Protein AF-A0A9E6MXX0-F1 (afdb_monomer_lite)

Foldseek 3Di:
DPPDQWDADVPQLAIEGEDEDDPDPVVVVVVQVVQVVQQVVQDADPPSRRTYHYDYD

Secondary structure (DSSP, 8-state):
----SEEEETTTTEEEEEEPPPS-HHHHHHHHHHHHHHHHTT-B-TTT-PEEEEEE-

Organism: NCBI:txid416213

Structure (mmCIF, N/CA/C/O backbone):
data_AF-A0A9E6MXX0-F1
#
_entry.id   AF-A0A9E6MXX0-F1
#
loop_
_atom_site.group_PDB
_atom_site.id
_atom_site.type_symbol
_atom_site.label_atom_id
_atom_site.label_alt_id
_atom_site.label_comp_id
_atom_site.label_asym_id
_atom_site.label_entity_id
_atom_site.label_seq_id
_atom_site.pdbx_PDB_ins_code
_atom_site.Cartn_x
_atom_site.Cartn_y
_atom_site.Cartn_z
_atom_site.occupancy
_atom_site.B_iso_or_equiv
_atom_site.auth_seq_id
_atom_site.auth_comp_id
_atom_site.auth_asym_id
_atom_site.auth_atom_id
_atom_site.pdbx_PDB_model_num
ATOM 1 N N . MET A 1 1 ? 16.570 15.231 6.829 1.00 41.00 1 MET A N 1
ATOM 2 C CA . MET A 1 1 ? 15.228 14.964 7.383 1.00 41.00 1 MET A CA 1
ATOM 3 C C . MET A 1 1 ? 14.803 13.601 6.863 1.00 41.00 1 MET A C 1
ATOM 5 O O . MET A 1 1 ? 14.315 13.524 5.746 1.00 41.00 1 MET A O 1
ATOM 9 N N . SER A 1 2 ? 15.109 12.525 7.591 1.00 43.50 2 SER A N 1
ATOM 10 C CA . SER A 1 2 ? 14.631 11.184 7.231 1.00 43.50 2 SER A CA 1
ATOM 11 C C . SER A 1 2 ? 13.175 11.114 7.685 1.00 43.50 2 SER A C 1
ATOM 13 O O . SER A 1 2 ? 12.916 10.906 8.866 1.00 43.50 2 SER A O 1
ATOM 15 N N . SER A 1 3 ? 12.240 11.451 6.791 1.00 52.84 3 SER A N 1
ATOM 16 C CA . SER A 1 3 ? 10.812 11.163 6.991 1.00 52.84 3 SER A CA 1
ATOM 17 C C . SER A 1 3 ? 10.722 9.664 7.271 1.00 52.84 3 SER A C 1
ATOM 19 O O . SER A 1 3 ? 11.330 8.887 6.539 1.00 52.84 3 SER A O 1
ATOM 21 N N . GLY A 1 4 ? 10.112 9.280 8.394 1.00 61.28 4 GLY A N 1
ATOM 22 C CA . GLY A 1 4 ? 10.057 7.878 8.794 1.00 61.28 4 GLY A CA 1
ATOM 23 C C . GLY A 1 4 ? 9.429 7.043 7.682 1.00 61.28 4 GLY A C 1
ATOM 24 O O . GLY A 1 4 ? 8.442 7.462 7.081 1.00 61.28 4 GLY A O 1
ATOM 25 N N . ASP A 1 5 ? 9.987 5.862 7.420 1.00 75.88 5 ASP A N 1
ATOM 26 C CA . ASP A 1 5 ? 9.463 4.929 6.413 1.00 75.88 5 ASP A CA 1
ATOM 27 C C . ASP A 1 5 ? 8.029 4.467 6.725 1.00 75.88 5 ASP A C 1
ATOM 29 O O . ASP A 1 5 ? 7.366 3.849 5.896 1.00 75.88 5 ASP A O 1
ATOM 33 N N . ILE A 1 6 ? 7.537 4.767 7.929 1.00 81.38 6 ILE A N 1
ATOM 34 C CA . ILE A 1 6 ? 6.216 4.408 8.416 1.00 81.38 6 ILE A CA 1
ATOM 35 C C . ILE A 1 6 ? 5.499 5.684 8.855 1.00 81.38 6 ILE A C 1
ATOM 37 O O . ILE A 1 6 ? 5.913 6.348 9.806 1.00 81.38 6 ILE A O 1
ATOM 41 N N . GLU A 1 7 ? 4.407 6.007 8.169 1.00 84.94 7 GLU A N 1
ATOM 42 C CA . GLU A 1 7 ? 3.562 7.165 8.454 1.00 84.94 7 GLU A CA 1
ATOM 43 C C . GLU A 1 7 ? 2.148 6.702 8.829 1.00 84.94 7 GLU A C 1
ATOM 45 O O . GLU A 1 7 ? 1.417 6.209 7.961 1.00 84.94 7 GLU A O 1
ATOM 50 N N . PRO A 1 8 ? 1.748 6.821 10.108 1.00 84.94 8 PRO A N 1
ATOM 51 C CA . PRO A 1 8 ? 0.372 6.575 10.514 1.00 84.94 8 PRO A CA 1
ATOM 52 C C . PRO A 1 8 ? -0.542 7.716 10.049 1.00 84.94 8 PRO A C 1
ATOM 54 O O . PRO A 1 8 ? -0.174 8.889 10.088 1.00 84.94 8 PRO A O 1
ATOM 57 N N . ASP A 1 9 ? -1.749 7.357 9.629 1.00 86.75 9 ASP A N 1
ATOM 58 C CA . ASP A 1 9 ? -2.870 8.257 9.383 1.00 86.75 9 ASP A CA 1
ATOM 59 C C . ASP A 1 9 ? -4.025 7.814 10.281 1.00 86.75 9 ASP A C 1
ATOM 61 O O . ASP A 1 9 ? -4.781 6.892 9.955 1.00 86.75 9 ASP A O 1
ATOM 65 N N . ASP A 1 10 ? -4.132 8.468 11.435 1.00 83.44 10 ASP A N 1
ATOM 66 C CA . ASP A 1 10 ? -5.137 8.155 12.450 1.00 83.44 10 ASP A CA 1
ATOM 67 C C . ASP A 1 10 ? -6.560 8.487 11.975 1.00 83.44 10 ASP A C 1
ATOM 69 O O . ASP A 1 10 ? -7.515 7.834 12.390 1.00 83.44 10 ASP A O 1
ATOM 73 N N . ALA A 1 11 ? -6.718 9.465 11.076 1.00 83.69 11 ALA A N 1
ATOM 74 C CA . ALA A 1 11 ? -8.024 9.861 10.553 1.00 83.69 11 ALA A CA 1
ATOM 75 C C . ALA A 1 11 ? -8.566 8.834 9.551 1.00 83.69 11 ALA A C 1
ATOM 77 O O . ALA A 1 11 ? -9.760 8.537 9.548 1.00 83.69 11 ALA A O 1
ATOM 78 N N . ALA A 1 12 ? -7.689 8.274 8.716 1.00 84.88 12 ALA A N 1
ATOM 79 C CA . ALA A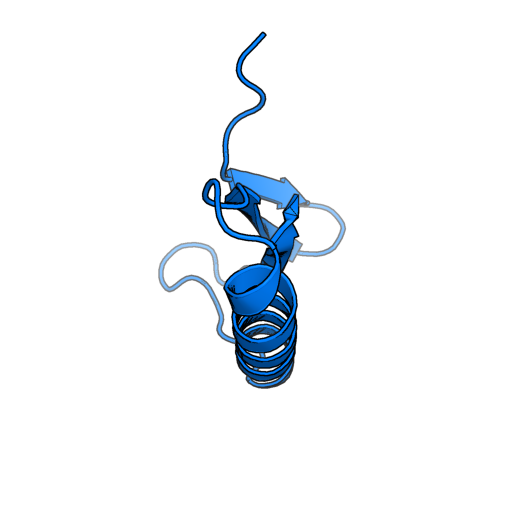 1 12 ? -8.034 7.205 7.784 1.00 84.88 12 ALA A CA 1
ATOM 80 C C . ALA A 1 12 ? -7.893 5.796 8.394 1.00 84.88 12 ALA A C 1
ATOM 82 O O . ALA A 1 12 ? -8.239 4.812 7.737 1.00 84.88 12 ALA A O 1
ATOM 83 N N . GLN A 1 13 ? -7.377 5.689 9.624 1.00 88.00 13 GLN A N 1
ATOM 84 C CA . GLN A 1 13 ? -6.996 4.437 10.282 1.00 88.00 13 GLN A CA 1
ATOM 85 C C . GLN A 1 13 ? -6.069 3.583 9.397 1.00 88.00 13 GLN A C 1
ATOM 87 O O . GLN A 1 13 ? -6.243 2.368 9.249 1.00 88.00 13 GLN A O 1
ATOM 92 N N . THR A 1 14 ? -5.089 4.231 8.764 1.00 89.94 14 THR A N 1
ATOM 93 C CA . THR A 1 14 ? -4.134 3.570 7.867 1.00 89.94 14 THR A CA 1
ATOM 94 C C . THR A 1 14 ? -2.693 3.776 8.305 1.00 89.94 14 THR A C 1
ATOM 96 O O . THR A 1 14 ? -2.369 4.714 9.022 1.00 89.94 14 THR A O 1
ATOM 99 N N . LEU A 1 15 ? -1.818 2.865 7.893 1.00 89.94 15 LEU A N 1
ATOM 100 C CA . LEU A 1 15 ? -0.389 2.893 8.163 1.00 89.94 15 LEU A CA 1
ATOM 101 C C . LEU A 1 15 ? 0.344 2.822 6.825 1.00 89.94 15 LEU A C 1
ATOM 103 O O . LEU A 1 15 ? 0.379 1.768 6.188 1.00 89.94 15 LEU A O 1
ATOM 107 N N . THR A 1 16 ? 0.891 3.946 6.369 1.00 90.62 16 THR A N 1
ATOM 108 C CA . THR A 1 16 ? 1.617 4.002 5.098 1.00 90.62 16 THR A CA 1
ATOM 109 C C . THR A 1 16 ? 3.054 3.543 5.299 1.00 90.62 16 THR A C 1
ATOM 111 O O . THR A 1 16 ? 3.784 4.123 6.094 1.00 90.62 16 THR A O 1
ATOM 114 N N . ILE A 1 17 ? 3.464 2.529 4.545 1.00 88.69 17 ILE A N 1
ATOM 115 C CA . ILE A 1 17 ? 4.819 1.987 4.521 1.00 88.69 17 ILE A CA 1
ATOM 116 C C . ILE A 1 17 ? 5.472 2.414 3.211 1.00 88.69 17 ILE A C 1
ATOM 118 O O . ILE A 1 17 ? 5.065 1.989 2.124 1.00 88.69 17 ILE A O 1
ATOM 122 N N . LYS A 1 18 ? 6.476 3.277 3.323 1.00 89.06 18 LYS A N 1
ATOM 123 C CA . LYS A 1 18 ? 7.286 3.778 2.220 1.00 89.06 18 LYS A CA 1
ATOM 124 C C . LYS A 1 18 ? 8.441 2.820 1.967 1.00 89.06 18 LYS A C 1
ATOM 126 O O . LYS A 1 18 ? 9.218 2.508 2.860 1.00 89.06 18 LYS A O 1
ATOM 131 N N . ILE A 1 19 ? 8.545 2.351 0.734 1.00 85.06 19 ILE A N 1
ATOM 132 C CA . ILE A 1 19 ? 9.637 1.513 0.259 1.00 85.06 19 ILE A CA 1
ATOM 133 C C . ILE A 1 19 ? 10.450 2.361 -0.705 1.00 85.06 19 ILE A C 1
ATOM 135 O O . ILE A 1 19 ? 9.932 2.788 -1.731 1.00 85.06 19 ILE A O 1
ATOM 139 N N . HIS A 1 20 ? 11.709 2.623 -0.375 1.00 82.12 20 HIS A N 1
ATOM 140 C CA . HIS A 1 20 ? 12.601 3.383 -1.243 1.00 82.12 20 HIS A CA 1
ATOM 141 C C . HIS A 1 20 ? 13.099 2.521 -2.403 1.00 82.12 20 HIS A C 1
ATOM 143 O O . HIS A 1 20 ? 13.498 1.367 -2.212 1.00 82.12 20 HIS A O 1
ATOM 149 N N . ARG A 1 21 ? 13.098 3.091 -3.611 1.00 77.94 21 ARG A N 1
ATOM 150 C CA . ARG A 1 21 ? 13.659 2.433 -4.800 1.00 77.94 21 ARG A CA 1
ATOM 151 C C . ARG A 1 21 ? 15.115 2.043 -4.574 1.00 77.94 21 ARG A C 1
ATOM 153 O O . ARG A 1 21 ? 15.914 2.826 -4.059 1.00 77.94 21 ARG A O 1
ATOM 160 N N . MET A 1 22 ? 15.477 0.850 -5.032 1.00 66.19 22 MET A N 1
ATOM 161 C CA . MET A 1 22 ? 16.877 0.451 -5.139 1.00 66.19 22 MET A CA 1
ATOM 162 C C . MET A 1 22 ? 17.393 0.765 -6.545 1.00 66.19 22 MET A C 1
ATOM 164 O O . MET A 1 22 ? 16.623 0.819 -7.493 1.00 66.19 22 MET A O 1
ATOM 168 N N . VAL A 1 23 ? 18.705 0.973 -6.668 1.00 62.16 23 VAL A N 1
ATOM 169 C CA . VAL A 1 23 ? 19.450 1.634 -7.768 1.00 62.16 23 VAL A CA 1
ATOM 170 C C . VAL A 1 23 ? 19.245 1.067 -9.199 1.00 62.16 23 VAL A C 1
ATOM 172 O O . VAL A 1 23 ? 19.900 1.525 -10.132 1.00 62.16 23 VAL A O 1
ATOM 175 N N . ASN A 1 24 ? 18.355 0.093 -9.417 1.00 67.69 24 ASN A N 1
ATOM 176 C CA . ASN A 1 24 ? 18.051 -0.494 -10.722 1.00 67.69 24 ASN A CA 1
ATOM 177 C C . ASN A 1 24 ? 16.578 -0.254 -11.147 1.00 67.69 24 ASN A C 1
ATOM 179 O O . ASN A 1 24 ? 15.678 -0.910 -10.613 1.00 67.69 24 ASN A O 1
ATOM 183 N N . PRO A 1 25 ? 16.334 0.578 -12.182 1.00 67.31 25 PRO A N 1
ATOM 184 C CA . PRO A 1 25 ? 14.995 0.931 -12.668 1.00 67.31 25 PRO A CA 1
ATOM 185 C C . PRO A 1 25 ? 14.126 -0.250 -13.119 1.00 67.31 25 PRO A C 1
ATOM 187 O O . PRO A 1 25 ? 12.903 -0.157 -13.090 1.00 67.31 25 PRO A O 1
ATOM 190 N N . ALA A 1 26 ? 14.726 -1.368 -13.544 1.00 69.19 26 ALA A N 1
ATOM 191 C CA . ALA A 1 26 ? 13.967 -2.541 -13.982 1.00 69.19 26 ALA A CA 1
ATOM 192 C C . ALA A 1 26 ? 13.234 -3.241 -12.822 1.00 69.19 26 ALA A C 1
ATOM 194 O O . ALA A 1 26 ? 12.236 -3.928 -13.040 1.00 69.19 26 ALA A O 1
ATOM 195 N N . HIS A 1 27 ? 13.710 -3.069 -11.586 1.00 72.56 27 HIS A N 1
ATOM 196 C CA . HIS A 1 27 ? 13.072 -3.646 -10.405 1.00 72.56 27 HIS A CA 1
ATOM 197 C C . HIS A 1 27 ? 11.947 -2.761 -9.859 1.00 72.56 27 HIS A C 1
ATOM 199 O O . HIS A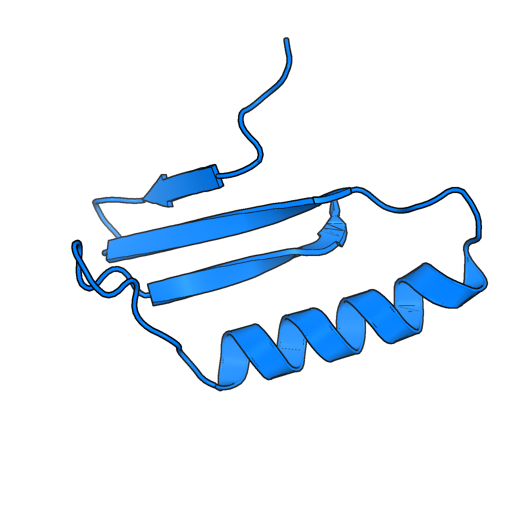 1 27 ? 11.038 -3.288 -9.223 1.00 72.56 27 HIS A O 1
ATOM 205 N N . ASP A 1 28 ? 11.935 -1.463 -10.183 1.00 80.12 28 ASP A N 1
ATOM 206 C CA . ASP A 1 28 ? 10.903 -0.524 -9.729 1.00 80.12 28 ASP A CA 1
ATOM 207 C C . ASP A 1 28 ? 9.500 -0.950 -10.175 1.00 80.12 28 ASP A C 1
ATOM 209 O O . ASP A 1 28 ? 8.564 -0.885 -9.384 1.00 80.12 28 ASP A O 1
ATOM 213 N N . THR A 1 29 ? 9.337 -1.429 -11.416 1.00 83.00 29 THR A N 1
ATOM 214 C CA . THR A 1 29 ? 8.024 -1.865 -11.923 1.00 83.00 29 THR A CA 1
ATOM 215 C C . THR A 1 29 ? 7.523 -3.113 -11.202 1.00 83.00 29 THR A C 1
ATOM 217 O O . THR A 1 29 ? 6.380 -3.139 -10.754 1.00 83.00 29 THR A O 1
ATOM 220 N N . ALA A 1 30 ? 8.374 -4.131 -11.046 1.00 86.12 30 ALA A N 1
ATOM 221 C CA . ALA A 1 30 ? 7.997 -5.362 -10.354 1.00 86.12 30 ALA A CA 1
ATOM 222 C C . ALA A 1 30 ? 7.677 -5.103 -8.873 1.00 86.12 30 ALA A C 1
ATOM 224 O O . ALA A 1 30 ? 6.706 -5.641 -8.343 1.00 86.12 30 ALA A O 1
ATOM 225 N N . ILE A 1 31 ? 8.458 -4.235 -8.221 1.00 87.25 31 ILE A N 1
ATOM 226 C CA . ILE A 1 31 ? 8.222 -3.825 -6.835 1.00 87.25 31 ILE A CA 1
ATOM 227 C C . ILE A 1 31 ? 6.914 -3.037 -6.740 1.00 87.25 31 ILE A C 1
ATOM 229 O O . ILE A 1 31 ? 6.089 -3.359 -5.895 1.00 87.25 31 ILE A O 1
ATOM 233 N N . ALA A 1 32 ? 6.670 -2.060 -7.617 1.00 88.00 32 ALA A N 1
ATOM 234 C CA . ALA A 1 32 ? 5.427 -1.290 -7.609 1.00 88.00 32 ALA A CA 1
ATOM 235 C C . ALA A 1 32 ? 4.188 -2.193 -7.733 1.00 88.00 32 ALA A C 1
ATOM 237 O O . ALA A 1 32 ? 3.255 -2.051 -6.943 1.00 88.00 32 ALA A O 1
ATOM 238 N N . SER A 1 33 ? 4.205 -3.162 -8.657 1.00 89.62 33 SER A N 1
ATOM 239 C CA . SER A 1 33 ? 3.112 -4.131 -8.812 1.00 89.62 33 SER A CA 1
ATOM 240 C C . SER A 1 33 ? 2.912 -4.993 -7.563 1.00 89.62 33 SER A C 1
ATOM 242 O O . SER A 1 33 ? 1.778 -5.172 -7.121 1.00 89.62 33 SER A O 1
ATOM 244 N N . LEU A 1 34 ? 3.998 -5.466 -6.945 1.00 90.06 34 LEU A N 1
ATOM 245 C CA . LEU A 1 34 ? 3.927 -6.228 -5.698 1.00 90.06 34 LEU A CA 1
ATOM 246 C C . LEU A 1 34 ? 3.325 -5.399 -4.550 1.00 90.06 34 LEU A C 1
ATOM 248 O O . LEU A 1 34 ? 2.457 -5.883 -3.826 1.00 90.06 34 LEU A O 1
ATOM 252 N N . LEU A 1 35 ? 3.751 -4.145 -4.377 1.00 91.50 35 LEU A N 1
ATOM 253 C CA . LEU A 1 35 ? 3.233 -3.273 -3.316 1.00 91.50 35 LEU A CA 1
ATOM 254 C C . LEU A 1 35 ? 1.748 -2.934 -3.525 1.00 91.50 35 LEU A C 1
ATOM 256 O O . LEU A 1 35 ? 0.992 -2.826 -2.555 1.00 91.50 35 LEU A O 1
ATOM 260 N N . GLU A 1 36 ? 1.302 -2.810 -4.775 1.00 91.81 36 GLU A N 1
ATOM 261 C CA . GLU A 1 36 ? -0.112 -2.627 -5.106 1.00 91.81 36 GLU A CA 1
ATOM 262 C C . GLU A 1 36 ? -0.946 -3.873 -4.769 1.00 91.81 36 GLU A C 1
ATOM 264 O O . GLU A 1 36 ? -2.047 -3.759 -4.227 1.00 91.81 36 GLU A O 1
ATOM 269 N N . GLU A 1 37 ? -0.437 -5.074 -5.046 1.00 93.44 37 GLU A N 1
ATOM 270 C CA . GLU A 1 37 ? -1.077 -6.326 -4.623 1.00 93.44 37 GLU A CA 1
ATOM 271 C C . GLU A 1 37 ? -1.159 -6.439 -3.098 1.00 93.44 37 GLU A C 1
ATOM 273 O O . GLU A 1 37 ? -2.242 -6.682 -2.565 1.00 93.44 37 GLU A O 1
ATOM 278 N N . LEU A 1 38 ? -0.065 -6.170 -2.381 1.00 90.25 38 LEU A N 1
ATOM 279 C CA . LEU A 1 38 ? -0.047 -6.183 -0.913 1.00 90.25 38 LEU A CA 1
ATOM 280 C C . LEU A 1 38 ? -1.031 -5.173 -0.309 1.00 90.25 38 LEU A C 1
ATOM 282 O O . LEU A 1 38 ? -1.718 -5.478 0.664 1.00 90.25 38 LEU A O 1
ATOM 286 N N . THR A 1 39 ? -1.151 -3.989 -0.914 1.00 91.50 39 THR A N 1
ATOM 287 C CA . THR A 1 39 ? -2.127 -2.972 -0.496 1.00 91.50 39 THR A CA 1
ATOM 288 C C . THR A 1 39 ? -3.566 -3.429 -0.753 1.00 91.50 39 THR A C 1
ATOM 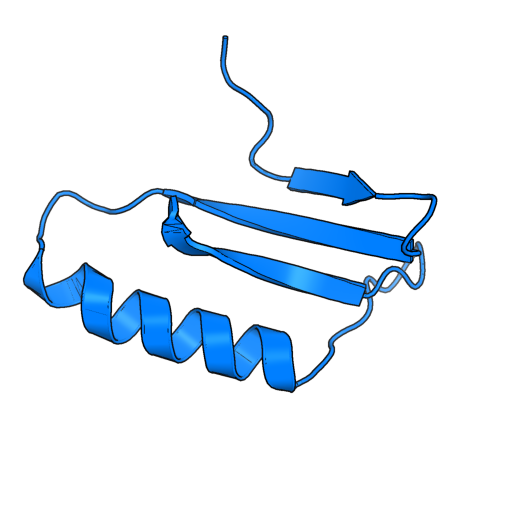290 O O . THR A 1 39 ? -4.451 -3.175 0.067 1.00 91.50 39 THR A O 1
ATOM 293 N N . ARG A 1 40 ? -3.821 -4.137 -1.861 1.00 92.00 40 ARG A N 1
ATOM 294 C CA . ARG A 1 40 ? -5.144 -4.701 -2.184 1.00 92.00 40 ARG A CA 1
ATOM 295 C C . ARG A 1 40 ? -5.565 -5.829 -1.248 1.00 92.00 40 ARG A C 1
ATOM 297 O O . ARG A 1 40 ? -6.756 -5.951 -0.978 1.00 92.00 40 ARG A O 1
ATOM 304 N N . LEU A 1 41 ? -4.616 -6.602 -0.718 1.00 92.81 41 LEU A N 1
ATOM 305 C CA . LEU A 1 41 ? -4.888 -7.620 0.304 1.00 92.81 41 LEU A CA 1
ATOM 306 C C . LEU A 1 41 ? -5.370 -7.022 1.637 1.00 92.81 41 LEU A C 1
ATOM 308 O O . LEU A 1 41 ? -5.874 -7.761 2.478 1.00 92.81 41 LEU A O 1
ATOM 312 N N . ALA A 1 42 ? -5.274 -5.696 1.803 1.00 89.56 42 ALA A N 1
ATOM 313 C CA . ALA A 1 42 ? -5.853 -4.947 2.915 1.00 89.56 42 ALA A CA 1
ATOM 314 C C . ALA A 1 42 ? -5.437 -5.484 4.295 1.00 89.56 42 ALA A C 1
ATOM 316 O O . ALA A 1 42 ? -6.252 -5.551 5.214 1.00 89.56 42 ALA A O 1
ATOM 317 N N . PHE A 1 43 ? -4.161 -5.852 4.441 1.00 89.06 43 PHE A N 1
ATOM 318 C CA . PHE A 1 43 ? -3.615 -6.288 5.721 1.00 89.06 43 PHE A CA 1
ATOM 319 C C . PHE A 1 43 ? -3.794 -5.215 6.795 1.00 89.06 43 PHE A C 1
ATOM 321 O O . PHE A 1 43 ? -3.604 -4.022 6.544 1.00 89.06 43 PHE A O 1
ATOM 328 N N . CYS A 1 44 ? -4.125 -5.655 8.005 1.00 89.94 44 CYS A N 1
ATOM 329 C CA . CYS A 1 44 ? -4.223 -4.791 9.171 1.00 89.94 44 CYS A CA 1
ATOM 330 C C . CYS A 1 44 ? -3.022 -5.023 10.083 1.00 89.94 44 CYS A C 1
ATOM 332 O O . CYS A 1 44 ? -2.620 -6.163 10.321 1.00 89.94 44 CYS A O 1
ATOM 334 N N . HIS A 1 45 ? -2.476 -3.937 10.623 1.00 86.25 45 HIS A N 1
ATOM 335 C CA . HIS A 1 45 ? -1.440 -4.005 11.637 1.00 86.25 45 HIS A CA 1
ATOM 336 C C . HIS A 1 45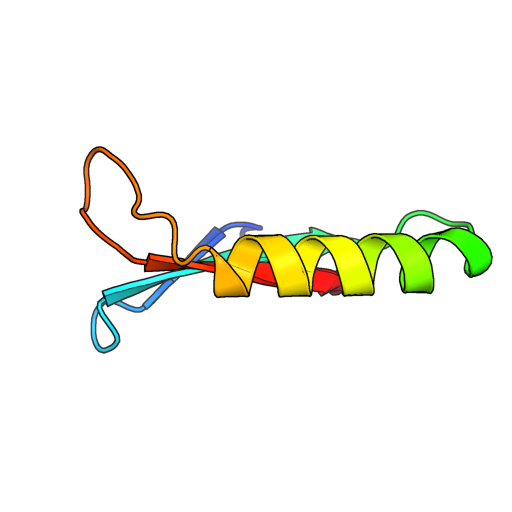 ? -1.994 -4.713 12.890 1.00 86.25 45 HIS A C 1
ATOM 338 O O . HIS A 1 45 ? -3.058 -4.322 13.376 1.00 86.25 45 HIS A O 1
ATOM 344 N N . PRO A 1 46 ? -1.311 -5.738 13.427 1.00 83.69 46 PRO A N 1
ATOM 345 C CA . PRO A 1 46 ? -1.877 -6.618 14.452 1.00 83.69 46 PRO A CA 1
ATOM 346 C C . PRO A 1 46 ? -2.172 -5.911 15.780 1.00 83.69 46 PRO A C 1
ATOM 348 O O . PRO A 1 46 ? -3.095 -6.312 16.481 1.00 83.69 46 PRO A O 1
ATOM 351 N N . GLU A 1 47 ? -1.424 -4.859 16.123 1.00 85.06 47 GLU A N 1
ATOM 352 C CA . GLU A 1 47 ? -1.602 -4.153 17.400 1.00 85.06 47 GLU A CA 1
ATOM 353 C C . GLU A 1 47 ? -2.547 -2.952 17.298 1.00 85.06 47 GLU A C 1
ATOM 355 O O . GLU A 1 47 ? -3.307 -2.684 18.222 1.00 85.06 47 GLU A O 1
ATOM 360 N N . SER A 1 48 ? -2.521 -2.223 16.178 1.00 84.69 48 SER A N 1
ATOM 361 C CA . SER A 1 48 ? -3.297 -0.981 16.011 1.00 84.69 48 SER A CA 1
ATOM 362 C C . SER A 1 48 ? -4.564 -1.167 15.180 1.00 84.69 48 SER A C 1
ATOM 364 O O . SER A 1 48 ? -5.401 -0.272 15.132 1.00 84.69 48 SER A O 1
ATOM 366 N N . GLY A 1 49 ? -4.703 -2.295 14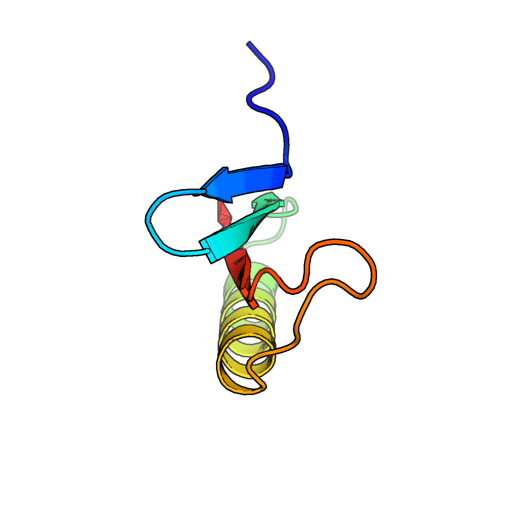.477 1.00 87.56 49 GLY A N 1
ATOM 367 C CA . GLY A 1 49 ? -5.796 -2.533 13.534 1.00 87.56 49 GLY A CA 1
ATOM 368 C C . GLY A 1 49 ? -5.783 -1.604 12.314 1.00 87.56 49 GLY A C 1
ATOM 369 O O . GLY A 1 49 ? -6.731 -1.620 11.528 1.00 87.56 49 GLY A O 1
ATOM 370 N N . ALA A 1 50 ? -4.739 -0.789 12.140 1.00 89.50 50 ALA A N 1
ATOM 371 C CA . ALA A 1 50 ? -4.632 0.145 11.028 1.00 89.50 50 ALA A CA 1
ATOM 372 C C . ALA A 1 50 ? -4.371 -0.597 9.714 1.00 89.50 50 ALA A C 1
ATOM 374 O O . ALA A 1 50 ? -3.543 -1.511 9.666 1.00 89.50 50 ALA A O 1
ATOM 375 N N . ARG A 1 51 ? -5.043 -0.193 8.632 1.00 92.06 51 ARG A N 1
ATOM 376 C CA . ARG A 1 51 ? -4.826 -0.804 7.316 1.00 92.06 51 ARG A CA 1
ATOM 377 C C . ARG A 1 51 ? -3.463 -0.403 6.772 1.00 92.06 51 ARG A C 1
ATOM 379 O O . ARG A 1 51 ? -3.175 0.781 6.626 1.00 92.06 51 ARG A O 1
ATOM 386 N N . MET A 1 52 ? -2.651 -1.379 6.410 1.00 91.56 52 MET A N 1
ATOM 387 C CA . MET A 1 52 ? -1.319 -1.153 5.866 1.00 91.56 52 MET A CA 1
ATOM 388 C C . MET A 1 52 ? -1.419 -0.773 4.384 1.00 91.56 52 MET A C 1
ATOM 390 O O . MET A 1 52 ? -2.071 -1.460 3.596 1.00 91.56 52 MET A O 1
ATOM 394 N N . ILE A 1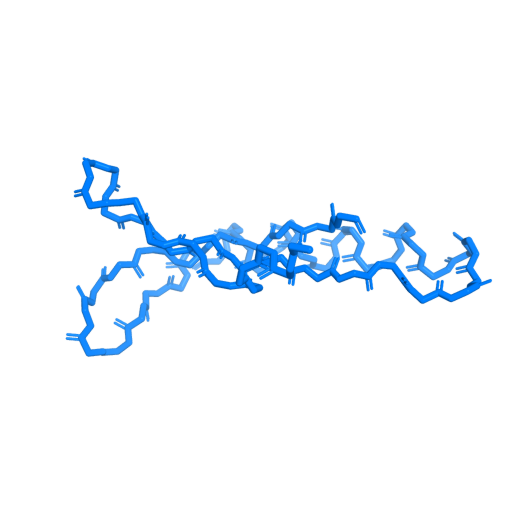 53 ? -0.794 0.341 4.003 1.00 92.75 53 ILE A N 1
ATOM 395 C CA . ILE A 1 53 ? -0.727 0.832 2.622 1.00 92.75 53 ILE A CA 1
ATOM 396 C C . ILE A 1 53 ? 0.737 0.881 2.211 1.00 92.75 53 ILE A C 1
ATOM 398 O O . ILE A 1 53 ? 1.514 1.629 2.793 1.00 92.75 53 ILE A O 1
ATOM 402 N N . TYR A 1 54 ? 1.117 0.134 1.182 1.00 90.88 54 TYR A N 1
ATOM 403 C CA . TYR A 1 54 ? 2.496 0.087 0.711 1.00 90.88 54 TYR A CA 1
ATOM 404 C C . TYR A 1 54 ? 2.694 1.033 -0.473 1.00 90.88 54 TYR A C 1
ATOM 406 O O . TYR A 1 54 ? 1.909 1.019 -1.423 1.00 90.88 54 TYR A O 1
ATOM 414 N N . LYS A 1 55 ? 3.745 1.857 -0.439 1.00 87.81 55 LYS A N 1
ATOM 415 C CA . LYS A 1 55 ? 4.071 2.803 -1.516 1.00 87.81 55 LYS A CA 1
ATOM 416 C C . LYS A 1 55 ? 5.551 2.766 -1.850 1.00 87.81 55 LYS A C 1
ATOM 418 O O . LYS A 1 55 ? 6.388 2.844 -0.959 1.00 87.81 55 LYS A O 1
ATOM 423 N N . LEU A 1 56 ? 5.857 2.710 -3.141 1.00 87.44 56 LEU A N 1
ATOM 424 C CA . LEU A 1 56 ? 7.207 2.940 -3.646 1.00 87.44 56 LEU A CA 1
ATOM 425 C C . LEU A 1 56 ? 7.471 4.455 -3.678 1.00 87.44 56 LEU A C 1
ATOM 427 O O . LEU A 1 56 ? 6.655 5.190 -4.241 1.00 87.44 56 LEU A O 1
ATOM 431 N N . VAL A 1 57 ? 8.581 4.912 -3.091 1.00 82.38 57 VAL A N 1
ATOM 432 C CA . VAL A 1 57 ? 8.993 6.329 -3.025 1.00 82.38 57 VAL A CA 1
ATOM 433 C C . VAL A 1 57 ? 10.375 6.574 -3.615 1.00 82.38 57 VAL A C 1
ATOM 435 O O . VAL A 1 57 ? 11.246 5.673 -3.548 1.00 82.38 57 VAL A O 1
#

Radius of gyration: 12.23 Å; chains: 1; bounding box: 28×23×31 Å

Sequence (57 aa):
MSSGDIEPDDAAQTLTIKIHRMVNPAHDTAIASLLEELTRLAFCHPESGARMIYKLV

pLDDT: mean 82.61, std 11.72, range [41.0, 93.44]